Protein AF-A0A1V2GBH4-F1 (afdb_monomer)

pLDDT: mean 79.53, std 10.49, range [59.25, 94.94]

Secondary structure (DSSP, 8-state):
-HHHHHHHHHHHHHHHHHHHHTTTTTT-BPPTT--TTT-----SB---

InterPro domains:
  IPR010890 PriC [PF07445] (9-47)
  IPR038338 PriC superfamily [G3DSA:1.20.1270.340] (1-48)

Sequence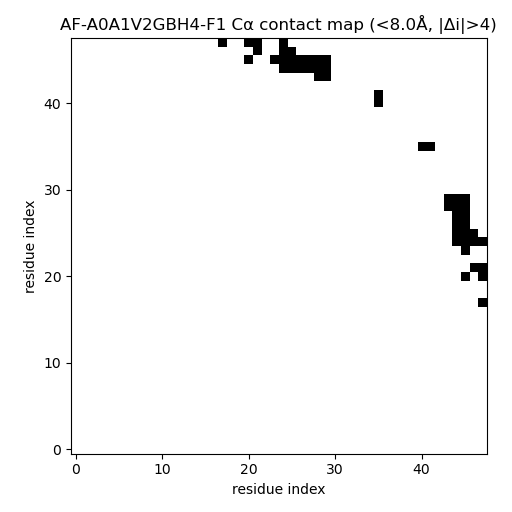 (48 aa):
MKTALLLEKLEGQLATLRQRCAPVAQFATLSARFDRHLFQTRATTLQA

Structure (mmCIF, N/CA/C/O backbone):
data_AF-A0A1V2GBH4-F1
#
_entry.id   AF-A0A1V2GBH4-F1
#
loop_
_atom_site.group_PDB
_atom_site.id
_atom_site.type_symbol
_atom_site.label_atom_id
_atom_site.label_alt_id
_atom_site.label_comp_id
_atom_site.label_asym_id
_atom_site.label_entity_id
_atom_site.label_seq_id
_atom_site.pdbx_PDB_ins_code
_atom_site.Cartn_x
_atom_site.Cartn_y
_atom_site.Cartn_z
_atom_site.occupancy
_atom_site.B_iso_or_equiv
_atom_site.auth_seq_id
_atom_site.auth_comp_id
_atom_site.auth_asym_id
_atom_site.auth_atom_id
_atom_site.pdbx_PDB_model_num
ATOM 1 N N . MET A 1 1 ? -17.046 4.067 19.346 1.00 59.25 1 MET A N 1
ATOM 2 C CA . MET A 1 1 ? -16.491 5.389 18.967 1.00 59.25 1 MET A CA 1
ATOM 3 C C . MET A 1 1 ? -14.987 5.355 18.676 1.00 59.25 1 MET A C 1
ATOM 5 O O . MET A 1 1 ? -14.591 5.853 17.637 1.00 59.25 1 MET A O 1
ATOM 9 N N . LYS A 1 2 ? -14.136 4.733 19.509 1.00 66.56 2 LYS A N 1
ATOM 10 C CA . LYS A 1 2 ? -12.672 4.673 19.272 1.00 66.56 2 LYS A CA 1
ATOM 11 C C . LYS A 1 2 ? -12.247 3.781 18.086 1.00 66.56 2 LYS A C 1
ATOM 13 O O . LYS A 1 2 ? -11.221 4.030 17.468 1.00 66.56 2 LYS A O 1
ATOM 18 N N . THR A 1 3 ? -13.051 2.769 17.760 1.00 80.31 3 THR A N 1
ATOM 19 C CA . THR A 1 3 ? -12.818 1.825 16.652 1.00 80.31 3 THR A CA 1
ATOM 20 C C . THR A 1 3 ? -13.075 2.436 15.276 1.00 80.31 3 THR A C 1
ATOM 22 O O . THR A 1 3 ? -12.276 2.223 14.375 1.00 80.31 3 THR A O 1
ATOM 25 N N . ALA A 1 4 ? -14.134 3.238 15.128 1.00 87.19 4 ALA A N 1
ATOM 26 C CA . ALA A 1 4 ? -14.459 3.914 13.869 1.00 87.19 4 ALA A CA 1
ATOM 27 C C . ALA A 1 4 ? -13.362 4.911 13.458 1.00 87.19 4 ALA A C 1
ATOM 29 O O . ALA A 1 4 ? -12.891 4.876 12.329 1.00 87.19 4 ALA A O 1
ATOM 30 N N . LEU A 1 5 ? -12.874 5.710 14.415 1.00 91.69 5 LEU A N 1
ATOM 31 C CA . LEU A 1 5 ? -11.771 6.652 14.190 1.00 91.69 5 LEU A CA 1
ATOM 32 C C . LEU A 1 5 ? -10.458 5.951 13.818 1.00 91.69 5 LEU A C 1
ATOM 34 O O . LEU A 1 5 ? -9.678 6.462 13.018 1.00 91.69 5 LEU A O 1
ATOM 38 N N . LEU A 1 6 ? -10.190 4.784 14.411 1.00 94.12 6 LEU A N 1
ATOM 39 C CA . LEU A 1 6 ? -9.008 3.998 14.062 1.00 94.12 6 LEU A CA 1
ATOM 40 C C . LEU A 1 6 ? -9.114 3.451 12.635 1.00 94.12 6 LEU A C 1
ATOM 42 O O . LEU A 1 6 ? -8.125 3.485 11.907 1.00 94.12 6 LEU A O 1
ATOM 46 N N . LEU A 1 7 ? -10.298 2.976 12.246 1.00 94.31 7 LEU A N 1
ATOM 47 C CA . LEU A 1 7 ? -10.552 2.441 10.912 1.00 94.31 7 LEU A CA 1
ATOM 48 C C . LEU A 1 7 ? -10.367 3.521 9.838 1.00 94.31 7 LEU A C 1
ATOM 50 O O . LEU A 1 7 ? -9.571 3.336 8.925 1.00 94.31 7 LEU A O 1
ATOM 54 N N . GLU A 1 8 ? -10.997 4.683 10.022 1.00 93.31 8 GLU A N 1
ATOM 55 C CA . GLU A 1 8 ? -10.875 5.833 9.116 1.00 93.31 8 GLU A CA 1
ATOM 56 C C . GLU A 1 8 ? -9.414 6.281 8.962 1.00 93.31 8 GLU A C 1
ATOM 58 O O . GLU A 1 8 ? -8.925 6.521 7.856 1.00 93.31 8 GLU A O 1
ATOM 63 N N . LYS A 1 9 ? -8.669 6.332 10.074 1.00 94.38 9 LYS A N 1
ATOM 64 C CA . LYS A 1 9 ? -7.250 6.693 10.047 1.00 94.38 9 LYS A CA 1
ATOM 65 C C . LYS A 1 9 ? -6.417 5.677 9.269 1.00 94.38 9 LYS A C 1
ATOM 67 O O . LYS A 1 9 ? -5.563 6.081 8.480 1.00 94.38 9 LYS A O 1
ATOM 72 N N . LEU A 1 10 ? -6.643 4.382 9.488 1.00 94.62 10 LEU A N 1
ATOM 73 C CA . LEU A 1 10 ? -5.926 3.324 8.777 1.00 94.62 10 LEU A CA 1
ATOM 74 C C . LEU A 1 10 ? -6.225 3.364 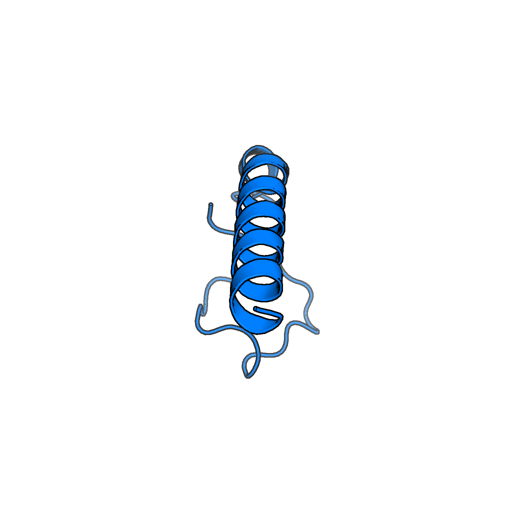7.275 1.00 94.62 10 LEU A C 1
ATOM 76 O O . LEU A 1 10 ? -5.293 3.287 6.475 1.00 94.62 10 LEU A O 1
ATOM 80 N N . GLU A 1 11 ? -7.485 3.554 6.887 1.00 93.81 11 GLU A N 1
ATOM 81 C CA . GLU A 1 11 ? -7.886 3.680 5.483 1.00 93.81 11 GLU A CA 1
ATOM 82 C C . GLU A 1 11 ? -7.256 4.909 4.818 1.00 93.81 11 GLU A C 1
ATOM 84 O O . GLU A 1 11 ? -6.660 4.793 3.744 1.00 93.81 11 GLU A O 1
ATOM 89 N N . GLY A 1 12 ? -7.293 6.069 5.480 1.00 94.94 12 GLY A N 1
ATOM 90 C CA . GLY A 1 12 ? -6.681 7.295 4.966 1.00 94.94 12 GLY A CA 1
ATOM 91 C C . GLY A 1 12 ? -5.161 7.183 4.814 1.00 94.94 12 GLY A C 1
ATOM 92 O O . GLY A 1 12 ? -4.592 7.601 3.799 1.00 94.94 12 GLY A O 1
ATOM 93 N N . GLN A 1 13 ? -4.487 6.565 5.789 1.00 94.25 13 GLN A N 1
ATOM 94 C CA . GLN A 1 13 ? -3.048 6.304 5.716 1.00 94.25 13 GLN A CA 1
ATOM 95 C C . GLN A 1 13 ? -2.710 5.338 4.577 1.00 94.25 13 GLN A C 1
ATOM 97 O O . GLN A 1 13 ? -1.748 5.574 3.844 1.00 94.25 13 GLN A O 1
ATOM 102 N N . LEU A 1 14 ? -3.515 4.291 4.391 1.00 91.81 14 LEU A N 1
ATOM 103 C CA . LEU A 1 14 ? -3.313 3.307 3.335 1.00 91.81 14 LEU A CA 1
ATOM 104 C C . LEU A 1 14 ? -3.525 3.916 1.943 1.00 91.81 14 LEU A C 1
ATOM 106 O O . LEU A 1 14 ? -2.705 3.696 1.051 1.00 91.81 14 LEU A O 1
ATOM 110 N N . ALA A 1 15 ? -4.574 4.719 1.758 1.00 91.81 15 ALA A N 1
ATOM 111 C CA . ALA A 1 15 ? -4.835 5.426 0.504 1.00 91.81 15 ALA A CA 1
ATOM 112 C C . ALA A 1 15 ? -3.691 6.391 0.150 1.00 91.81 15 ALA A C 1
ATOM 114 O O . ALA A 1 15 ? -3.179 6.377 -0.971 1.00 91.81 15 ALA A O 1
ATOM 115 N N . THR A 1 16 ? -3.228 7.163 1.136 1.00 93.19 16 THR A N 1
ATOM 116 C CA . THR A 1 16 ? -2.094 8.085 0.972 1.00 93.19 16 THR A CA 1
ATOM 117 C C . THR A 1 16 ? -0.815 7.338 0.588 1.00 93.19 16 THR A C 1
ATOM 119 O O . THR A 1 16 ? -0.082 7.768 -0.305 1.00 93.19 16 THR A O 1
ATOM 122 N N . LEU A 1 17 ? -0.538 6.208 1.248 1.00 89.38 17 LEU A N 1
ATOM 123 C CA . LEU A 1 17 ? 0.628 5.381 0.951 1.00 89.38 17 LEU A CA 1
ATOM 124 C C . LEU A 1 17 ? 0.558 4.826 -0.476 1.00 89.38 17 LEU A C 1
ATOM 126 O O . LEU A 1 17 ? 1.530 4.951 -1.216 1.00 89.38 17 LEU A O 1
ATOM 130 N N . ARG A 1 18 ? -0.601 4.301 -0.898 1.00 86.75 18 ARG A N 1
ATOM 131 C CA . ARG A 1 18 ? -0.821 3.814 -2.269 1.00 86.75 18 ARG A CA 1
ATOM 132 C C . ARG A 1 18 ? -0.535 4.881 -3.319 1.00 86.75 18 ARG A C 1
ATOM 134 O O . ARG A 1 18 ? 0.219 4.615 -4.249 1.00 86.75 18 ARG A O 1
ATOM 141 N N . GLN A 1 19 ? -1.067 6.092 -3.153 1.00 88.75 19 GLN A N 1
ATOM 142 C CA . GLN A 1 19 ? -0.832 7.185 -4.104 1.00 88.75 19 GLN A CA 1
ATOM 143 C C . GLN A 1 19 ? 0.651 7.557 -4.216 1.00 88.75 19 GLN A C 1
ATOM 145 O O . GLN A 1 19 ? 1.150 7.786 -5.314 1.00 88.75 19 GLN A O 1
ATOM 150 N N . ARG A 1 20 ? 1.377 7.582 -3.091 1.00 88.44 20 ARG A N 1
ATOM 151 C CA . ARG A 1 20 ? 2.817 7.887 -3.074 1.00 88.44 20 ARG A CA 1
ATOM 152 C C . ARG A 1 20 ? 3.669 6.756 -3.645 1.00 88.44 20 ARG A C 1
ATOM 154 O O . ARG A 1 20 ? 4.702 7.024 -4.251 1.00 88.44 20 ARG A O 1
ATOM 161 N N . CYS A 1 21 ? 3.250 5.508 -3.451 1.00 84.75 21 CYS A N 1
ATOM 162 C CA . CYS A 1 21 ? 3.959 4.330 -3.943 1.00 84.75 21 CYS A CA 1
ATOM 163 C C . CYS A 1 21 ? 3.662 4.016 -5.416 1.00 84.75 21 CYS A C 1
ATOM 165 O O . CYS A 1 21 ? 4.508 3.410 -6.065 1.00 84.75 21 CYS A O 1
ATOM 167 N N . ALA A 1 22 ? 2.521 4.449 -5.963 1.00 83.00 22 ALA A N 1
ATOM 168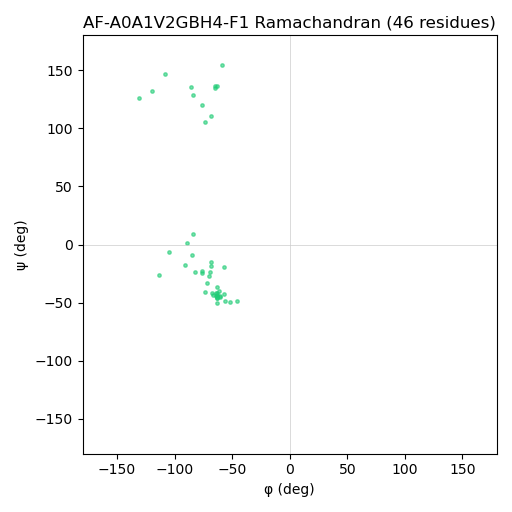 C CA . ALA A 1 22 ? 2.132 4.222 -7.357 1.00 83.00 22 ALA A CA 1
ATOM 169 C C . ALA A 1 22 ? 3.244 4.497 -8.399 1.00 83.00 22 ALA A C 1
ATOM 171 O O . ALA A 1 22 ? 3.497 3.612 -9.218 1.00 83.00 22 ALA A O 1
ATOM 172 N N . PRO A 1 23 ? 3.967 5.639 -8.376 1.00 82.81 23 PRO A N 1
ATOM 173 C CA . PRO A 1 23 ? 5.016 5.913 -9.365 1.00 82.81 23 PRO A CA 1
ATOM 174 C C . PRO A 1 23 ? 6.254 5.014 -9.231 1.00 82.81 23 PRO A C 1
ATOM 176 O O . PRO A 1 23 ? 6.987 4.834 -10.199 1.00 82.81 23 PRO A O 1
ATOM 179 N N . VAL A 1 24 ? 6.507 4.454 -8.045 1.00 80.69 24 VAL A N 1
ATOM 180 C CA . VAL A 1 24 ? 7.704 3.644 -7.764 1.00 80.69 24 VAL A CA 1
ATOM 181 C C . VAL A 1 24 ? 7.415 2.151 -7.694 1.00 80.69 24 VAL A C 1
ATOM 183 O O . VAL A 1 24 ? 8.357 1.370 -7.614 1.00 80.69 24 VAL A O 1
ATOM 186 N N . ALA A 1 25 ? 6.146 1.739 -7.746 1.00 75.62 25 ALA A N 1
ATOM 187 C CA . ALA A 1 25 ? 5.727 0.358 -7.540 1.00 75.62 25 ALA A CA 1
ATOM 188 C C . ALA A 1 25 ? 6.520 -0.615 -8.434 1.00 75.62 25 ALA A C 1
ATOM 190 O O . ALA A 1 25 ? 7.178 -1.531 -7.950 1.00 75.62 25 ALA A O 1
ATOM 191 N N . GLN A 1 26 ? 6.600 -0.311 -9.728 1.00 68.06 26 GLN A N 1
ATOM 192 C CA . GLN A 1 26 ? 7.230 -1.174 -10.731 1.00 68.06 26 GLN A CA 1
ATOM 193 C C . GLN A 1 26 ? 8.759 -1.306 -10.585 1.00 68.06 26 GLN A C 1
ATOM 195 O O . GLN A 1 26 ? 9.338 -2.248 -11.117 1.00 68.06 26 GLN A O 1
ATOM 200 N N . PHE A 1 27 ? 9.412 -0.388 -9.863 1.00 65.38 27 PHE A N 1
ATOM 201 C CA . PHE A 1 27 ? 10.876 -0.323 -9.749 1.00 65.38 27 PHE A CA 1
ATOM 202 C C . PHE A 1 27 ? 11.385 -0.616 -8.333 1.00 65.38 27 PHE A C 1
ATOM 204 O O . PHE A 1 27 ? 12.520 -1.060 -8.152 1.00 65.38 27 PHE A O 1
ATOM 211 N N . ALA A 1 28 ? 10.563 -0.371 -7.312 1.00 69.75 28 ALA A N 1
ATOM 212 C CA . ALA A 1 28 ? 10.938 -0.562 -5.923 1.00 69.75 28 ALA A CA 1
ATOM 213 C C . ALA A 1 28 ? 10.993 -2.057 -5.596 1.00 69.75 28 ALA A C 1
ATOM 215 O O . ALA A 1 28 ? 9.967 -2.722 -5.436 1.00 69.75 28 ALA A O 1
ATOM 216 N N . THR A 1 29 ? 12.217 -2.571 -5.483 1.00 67.88 29 THR A N 1
ATOM 217 C CA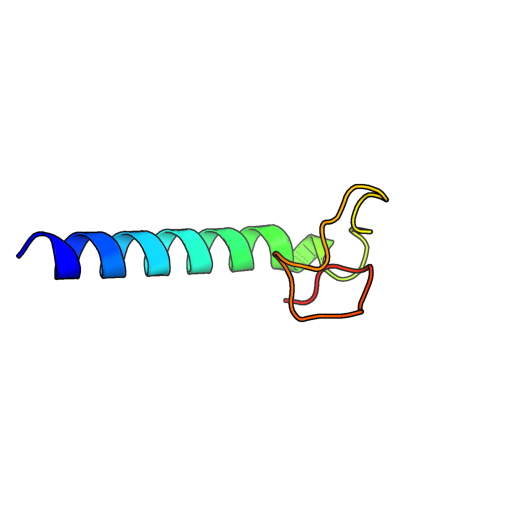 . THR A 1 29 ? 12.465 -3.941 -5.039 1.00 67.88 29 THR A CA 1
ATOM 218 C C . THR A 1 29 ? 12.476 -3.983 -3.514 1.00 67.88 29 THR A C 1
ATOM 220 O O . THR A 1 29 ? 13.150 -3.196 -2.849 1.00 67.88 29 THR A O 1
ATOM 223 N N . LEU A 1 30 ? 11.703 -4.902 -2.954 1.00 73.38 30 LEU A N 1
ATOM 224 C CA . LEU A 1 30 ? 11.615 -5.167 -1.531 1.00 73.38 30 LEU A CA 1
ATOM 225 C C . LEU A 1 30 ? 12.960 -5.705 -1.024 1.00 73.38 30 LEU A C 1
ATOM 227 O O . LEU A 1 30 ? 13.586 -6.556 -1.654 1.00 73.38 30 LEU A O 1
ATOM 231 N N . SER A 1 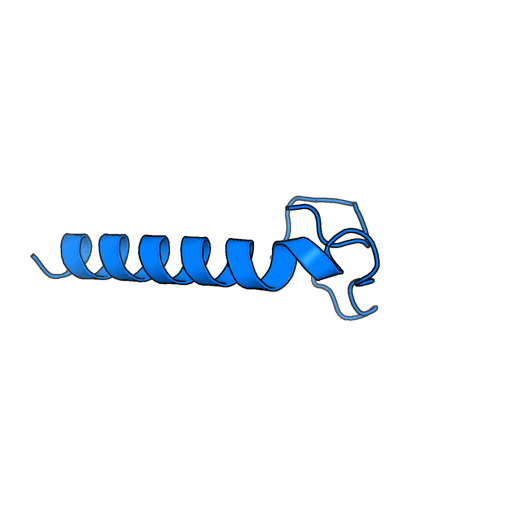31 ? 13.420 -5.182 0.115 1.00 73.94 31 SER A N 1
ATOM 232 C CA . SER A 1 31 ? 14.697 -5.575 0.727 1.00 73.94 31 SER A CA 1
ATOM 233 C C . SER A 1 31 ? 14.741 -7.075 1.039 1.00 73.94 31 SER A C 1
ATOM 235 O O . SER A 1 31 ? 13.721 -7.682 1.336 1.00 73.94 31 SER A O 1
ATOM 237 N N . ALA A 1 32 ? 15.931 -7.678 1.099 1.00 67.00 32 ALA A N 1
ATOM 238 C CA . ALA A 1 32 ? 16.092 -9.072 1.531 1.00 67.00 32 ALA A CA 1
ATOM 239 C C . ALA A 1 32 ? 15.536 -9.353 2.947 1.00 67.00 32 ALA A C 1
ATOM 241 O O . ALA A 1 32 ? 15.264 -10.501 3.284 1.00 67.00 32 ALA A O 1
ATOM 242 N N . ARG A 1 33 ? 15.344 -8.310 3.771 1.00 71.38 33 ARG A N 1
ATOM 243 C CA . ARG A 1 33 ? 14.721 -8.391 5.106 1.00 71.38 33 ARG A CA 1
ATOM 244 C C . ARG A 1 33 ? 13.189 -8.348 5.084 1.00 71.38 33 ARG A C 1
ATOM 246 O O . ARG A 1 33 ? 12.574 -8.180 6.132 1.00 71.38 33 ARG A O 1
ATOM 253 N N . PHE A 1 34 ? 12.570 -8.435 3.912 1.00 73.75 34 PHE A N 1
ATOM 254 C CA . PHE A 1 34 ? 11.121 -8.423 3.798 1.00 73.75 34 PHE A CA 1
ATOM 255 C C . PHE A 1 34 ? 10.532 -9.711 4.383 1.00 73.75 34 PHE A C 1
ATOM 257 O O . PHE A 1 34 ? 10.734 -10.804 3.850 1.00 73.75 34 PHE A O 1
ATOM 264 N N . ASP A 1 35 ? 9.839 -9.579 5.514 1.00 73.75 35 ASP A N 1
ATOM 265 C CA . ASP A 1 35 ? 9.290 -10.711 6.254 1.00 73.75 35 ASP A CA 1
ATOM 266 C C . ASP A 1 35 ? 8.036 -11.265 5.562 1.00 73.75 35 ASP A C 1
ATOM 268 O O . ASP A 1 35 ? 7.025 -10.580 5.416 1.00 73.75 35 ASP A O 1
ATOM 272 N N . ARG A 1 36 ? 8.072 -12.538 5.165 1.00 70.81 36 ARG A N 1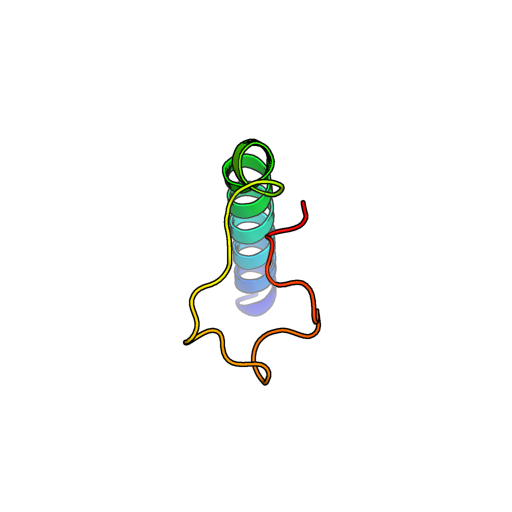
ATOM 273 C CA . ARG A 1 36 ? 6.947 -13.212 4.498 1.00 70.81 36 ARG A CA 1
ATOM 274 C C . ARG A 1 36 ? 5.735 -13.437 5.408 1.00 70.81 36 ARG A C 1
ATOM 276 O O . ARG A 1 36 ? 4.661 -13.725 4.896 1.00 70.81 36 ARG A O 1
ATOM 283 N N . HIS A 1 37 ? 5.872 -13.308 6.726 1.00 79.25 37 HIS A N 1
ATOM 284 C CA . HIS A 1 37 ? 4.739 -13.359 7.652 1.00 79.25 37 HIS A CA 1
ATOM 285 C C . HIS A 1 37 ? 3.915 -12.069 7.640 1.00 79.25 37 HIS A C 1
ATOM 287 O O . HIS A 1 37 ? 2.728 -12.103 7.955 1.00 79.25 37 HIS A O 1
ATOM 293 N N . LEU A 1 38 ? 4.521 -10.942 7.254 1.00 77.50 38 LEU A N 1
ATOM 294 C CA . LEU A 1 38 ? 3.845 -9.644 7.182 1.00 77.50 38 LEU A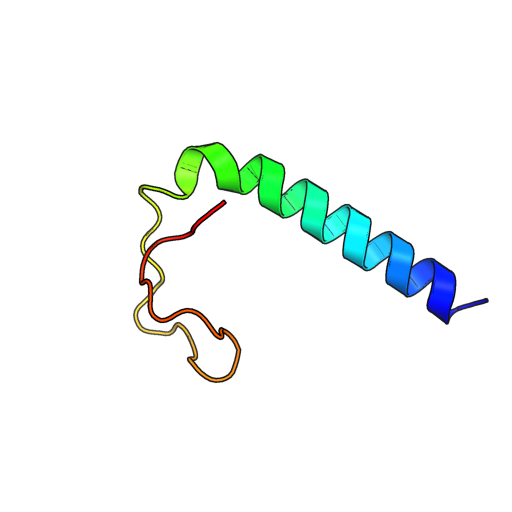 CA 1
ATOM 295 C C . LEU A 1 38 ? 3.220 -9.373 5.807 1.00 77.50 38 LEU A C 1
ATOM 297 O O . LEU A 1 38 ? 2.348 -8.513 5.694 1.00 77.50 38 LEU A O 1
ATOM 301 N N . PHE A 1 39 ? 3.633 -10.103 4.767 1.00 75.25 39 PHE A N 1
ATOM 302 C CA . PHE A 1 39 ? 3.202 -9.867 3.391 1.00 75.25 39 PHE A CA 1
ATOM 303 C C . PHE A 1 39 ? 2.730 -11.154 2.718 1.00 75.25 39 PHE A C 1
ATOM 305 O O . PHE A 1 39 ? 3.456 -12.138 2.634 1.00 75.25 39 PHE A O 1
ATOM 312 N N . GLN A 1 40 ? 1.511 -11.124 2.178 1.00 73.69 40 GLN A N 1
ATOM 313 C CA . GLN A 1 40 ? 0.905 -12.276 1.498 1.00 73.69 40 GLN A CA 1
ATOM 314 C C . GLN A 1 40 ? 1.476 -12.499 0.085 1.00 73.69 40 GLN A C 1
ATOM 316 O O . GLN A 1 40 ? 1.418 -13.605 -0.453 1.00 73.69 40 GLN A O 1
ATOM 321 N N . THR A 1 41 ? 2.037 -11.455 -0.526 1.00 71.19 41 THR A N 1
ATOM 322 C CA . THR A 1 41 ? 2.498 -11.470 -1.916 1.00 71.19 41 THR A CA 1
ATOM 323 C C . THR A 1 41 ? 3.920 -12.021 -2.030 1.00 71.19 41 THR A C 1
ATOM 325 O O . THR A 1 41 ? 4.812 -11.647 -1.275 1.00 71.19 41 THR A O 1
ATOM 328 N N . ARG A 1 42 ? 4.153 -12.895 -3.020 1.00 69.94 42 ARG A N 1
ATOM 329 C CA . ARG A 1 42 ? 5.490 -13.436 -3.344 1.00 69.94 42 ARG A CA 1
ATOM 330 C C . ARG A 1 42 ? 6.317 -12.536 -4.267 1.00 69.94 42 ARG A C 1
ATOM 332 O O . ARG A 1 42 ? 7.486 -12.827 -4.501 1.00 69.94 42 ARG A O 1
ATOM 339 N N . ALA A 1 43 ? 5.707 -11.491 -4.823 1.00 71.62 43 ALA A N 1
ATOM 340 C CA . ALA A 1 43 ? 6.400 -10.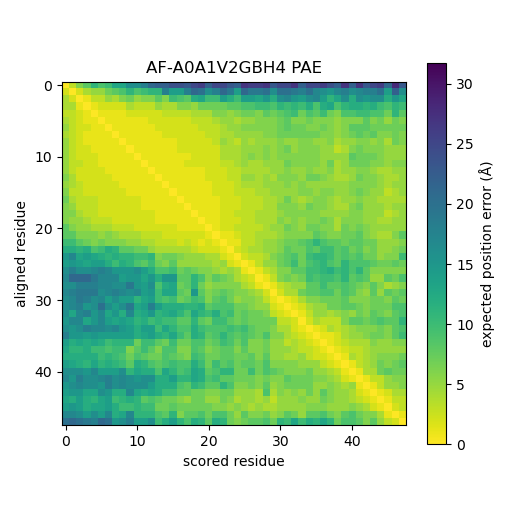507 -5.640 1.00 71.62 43 ALA A CA 1
ATOM 341 C C . ALA A 1 43 ? 7.426 -9.753 -4.790 1.00 71.62 43 ALA A C 1
ATOM 343 O O . ALA A 1 43 ? 7.144 -9.343 -3.668 1.00 71.62 43 ALA A O 1
ATOM 344 N N . THR A 1 44 ? 8.615 -9.565 -5.349 1.00 73.38 44 THR A N 1
ATOM 345 C CA . THR A 1 44 ? 9.682 -8.752 -4.758 1.00 73.38 44 THR A CA 1
ATOM 346 C C . THR A 1 44 ? 9.587 -7.293 -5.184 1.00 73.38 44 THR A C 1
ATOM 348 O O . THR A 1 44 ? 10.429 -6.501 -4.790 1.00 73.38 44 THR A O 1
ATOM 351 N N . THR A 1 45 ? 8.584 -6.924 -5.977 1.00 73.62 45 THR A N 1
ATOM 352 C CA . THR A 1 45 ? 8.312 -5.551 -6.403 1.00 73.62 45 THR A CA 1
ATOM 353 C C . THR A 1 45 ? 7.070 -5.032 -5.696 1.00 73.62 45 THR A C 1
ATOM 355 O O . THR A 1 45 ? 6.127 -5.790 -5.454 1.00 73.62 45 THR A O 1
ATOM 358 N N . LEU A 1 46 ? 7.030 -3.735 -5.398 1.00 73.56 46 LEU A N 1
ATOM 359 C CA . LEU A 1 46 ? 5.783 -3.102 -4.979 1.00 73.56 46 LEU A C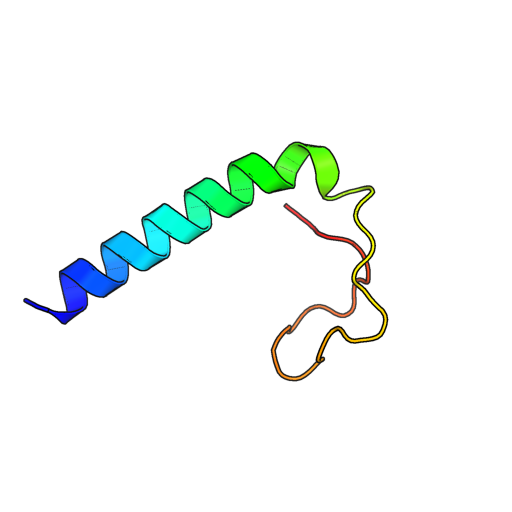A 1
ATOM 360 C C . LEU A 1 46 ? 4.754 -3.183 -6.126 1.00 73.56 46 LEU A C 1
ATOM 362 O O . LEU A 1 46 ? 5.068 -2.983 -7.291 1.00 73.56 46 LEU A O 1
ATOM 366 N N . GLN A 1 47 ? 3.506 -3.516 -5.822 1.00 67.00 47 GLN A N 1
ATOM 367 C CA . GLN A 1 47 ? 2.409 -3.479 -6.795 1.00 67.00 47 GLN A CA 1
ATOM 368 C C . GLN A 1 47 ? 1.370 -2.495 -6.261 1.00 67.00 47 GLN A C 1
ATOM 370 O O . GLN A 1 47 ? 1.082 -2.513 -5.061 1.00 67.00 47 GLN A O 1
ATOM 375 N N . ALA A 1 48 ? 0.910 -1.581 -7.118 1.00 60.72 48 ALA A N 1
ATOM 376 C CA . ALA A 1 48 ? -0.056 -0.544 -6.755 1.00 60.72 48 ALA A CA 1
ATOM 377 C C . ALA A 1 48 ? -1.479 -1.119 -6.696 1.00 60.72 48 ALA A C 1
ATOM 379 O O . ALA A 1 48 ? -1.824 -1.874 -7.632 1.00 60.72 48 ALA A O 1
#

Mean predicted aligned error: 7.06 Å

Radius of gyration: 13.45 Å; Cα contacts (8 Å, |Δi|>4): 25; chains: 1; bounding box: 33×22×30 Å

Organism: Escherichia coli (NCBI:txid562)

Foldseek 3Di:
DVVVVVVVVVVVVVVVVCVVCVVCQAPDFADPPDDCVVDVDPDRGHDD

Solvent-accessible surface area (backbone atoms only — not comparable to full-atom values): 3012 Å² total; per-residue (Å²): 115,74,64,60,58,50,50,55,49,51,52,53,53,50,52,54,48,44,64,70,38,45,86,44,10,90,73,42,64,61,58,95,83,64,56,68,90,82,39,95,66,88,67,56,48,45,77,111